Protein AF-A0A291T931-F1 (afdb_monomer)

Mean predicted aligned error: 3.73 Å

InterPro domains:
  IPR029058 Alpha/Beta hydrolase fold [SSF53474] (6-75)

Foldseek 3Di:
DPDDDPDDALVVCLVCQLPAEAEAEPAEPDDPVVVVVVCVRCVVRVYHYDYDYDYHCCCPVVVVVVVVVVVVSCVVVVD

Nearest PDB structures (foldseek):
  1ls1-assembly1_A  TM=5.403E-01  e=7.300E-01  Thermus aquaticus
  3zn8-assembly1_A  TM=4.623E-01  e=5.566E-01  Escherichia coli
  2iy3-assembly1_A  TM=5.734E-01  e=1.173E+00  Thermus aquaticus
  2ffh-assembly1_A  TM=4.865E-01  e=1.255E+00  Thermus aquaticus

Radius of gyration: 13.91 Å; Cα contacts (8 Å, |Δi|>4): 73; chains: 1; bounding box: 32×29×34 Å

Organism: NCBI:txid853

Secondary structure (DSSP, 8-state):
-PPPPPPP-GGGGGGGTT--EEEEEEE-SS-HHHHHHHHHHHHTTT-EEEEEEEETTHHHHTHHHHHHHHHHHHHHHT-

Solvent-accessible s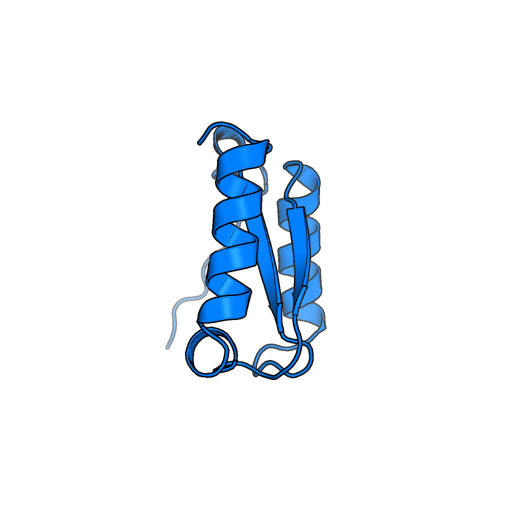urface area (backbone atoms only — not comparable to full-atom values): 4811 Å² total; per-residue (Å²): 128,88,76,89,70,82,82,87,54,59,76,82,49,52,94,43,50,64,71,38,79,45,80,42,44,73,56,39,88,66,54,70,69,56,54,47,53,54,52,59,47,40,51,78,34,57,34,49,77,42,80,39,80,49,30,70,64,29,67,66,82,42,37,66,65,50,47,54,54,49,51,53,52,27,63,76,69,76,100

Sequence (79 aa):
MLKDYPPFQANDFEYLRGRILILLPENDIFKKEDQKRFADLFRKLDAEIRTVPGGHVSFIVQAERYLDLKETFLQRNGI

pLDDT: mean 93.45, std 7.05, range [54.62, 97.75]

Structure (mmCIF, N/CA/C/O backbone):
data_AF-A0A291T931-F1
#
_entry.id   AF-A0A291T931-F1
#
loop_
_atom_site.group_PDB
_atom_site.id
_atom_site.type_symbol
_atom_site.label_atom_id
_atom_site.label_alt_id
_atom_site.label_comp_id
_atom_site.label_asym_id
_atom_site.label_entity_id
_atom_site.label_seq_id
_atom_site.pdbx_PDB_ins_code
_atom_site.Cartn_x
_atom_site.Cartn_y
_atom_site.Cartn_z
_atom_site.occupancy
_atom_site.B_iso_or_equiv
_atom_site.auth_seq_id
_atom_site.auth_comp_id
_atom_site.auth_asym_id
_atom_site.auth_atom_id
_atom_site.pdbx_PDB_model_num
ATOM 1 N N . MET A 1 1 ? 5.030 -23.466 -17.929 1.00 54.62 1 MET A N 1
ATOM 2 C CA . MET A 1 1 ? 4.344 -22.170 -18.115 1.00 54.62 1 MET A CA 1
ATOM 3 C C . MET A 1 1 ? 3.763 -21.761 -16.776 1.00 54.62 1 MET A C 1
ATOM 5 O O . MET A 1 1 ? 3.206 -22.626 -16.108 1.00 54.62 1 MET A O 1
ATOM 9 N N . LEU A 1 2 ? 3.924 -20.503 -16.362 1.00 66.69 2 LEU A N 1
ATOM 10 C CA . LEU A 1 2 ? 3.142 -19.969 -15.245 1.00 66.69 2 LEU A CA 1
ATOM 11 C C . LEU A 1 2 ? 1.666 -20.037 -15.649 1.00 66.69 2 LEU A C 1
ATOM 13 O O . LEU A 1 2 ? 1.318 -19.673 -16.768 1.00 66.69 2 LEU A O 1
ATOM 17 N N . LYS A 1 3 ? 0.834 -20.612 -14.784 1.00 74.00 3 LYS A N 1
ATOM 18 C CA . LYS A 1 3 ? -0.604 -20.728 -15.015 1.00 74.00 3 LYS A CA 1
ATOM 19 C C . LYS A 1 3 ? -1.214 -19.331 -14.915 1.00 74.00 3 LYS A C 1
ATOM 21 O O . LYS A 1 3 ? -0.952 -18.642 -13.931 1.00 74.00 3 LYS A O 1
ATOM 26 N N . ASP A 1 4 ? -2.023 -18.942 -15.893 1.00 78.19 4 ASP A N 1
ATOM 27 C CA . ASP A 1 4 ? -2.795 -17.707 -15.795 1.00 78.19 4 ASP A CA 1
ATOM 28 C C . ASP A 1 4 ? -3.896 -17.893 -14.750 1.00 78.19 4 ASP A C 1
ATOM 30 O O . ASP A 1 4 ? -4.741 -18.789 -14.853 1.00 78.19 4 ASP A O 1
ATOM 34 N N . TYR A 1 5 ? -3.852 -17.066 -13.710 1.00 79.50 5 TYR A N 1
ATOM 35 C CA . TYR A 1 5 ? -4.897 -17.000 -12.698 1.00 79.50 5 TYR A CA 1
ATOM 36 C C . TYR A 1 5 ? -5.888 -15.898 -13.074 1.00 79.50 5 TYR A C 1
ATOM 38 O O . TYR A 1 5 ? -5.470 -14.853 -13.584 1.00 79.50 5 TYR A O 1
ATOM 46 N N . PRO A 1 6 ? -7.196 -16.101 -12.834 1.00 84.94 6 PRO A N 1
ATOM 47 C CA . PRO A 1 6 ? -8.162 -15.033 -13.029 1.00 84.94 6 PRO A CA 1
ATOM 48 C C . PRO A 1 6 ? -7.797 -13.828 -12.141 1.00 84.94 6 PRO A C 1
ATOM 50 O O . PRO A 1 6 ? -7.298 -14.021 -11.029 1.00 84.94 6 PRO A O 1
ATOM 53 N N . PRO A 1 7 ? -8.043 -12.586 -12.598 1.00 83.50 7 PRO A N 1
ATOM 54 C CA . PRO A 1 7 ? -7.831 -11.408 -11.768 1.00 83.50 7 PRO A CA 1
ATOM 55 C C . PRO A 1 7 ? -8.712 -11.444 -10.518 1.00 83.50 7 PRO A C 1
ATOM 57 O O . PRO A 1 7 ? -9.907 -11.743 -10.610 1.00 83.50 7 PRO A O 1
ATOM 60 N N . PHE A 1 8 ? -8.138 -11.063 -9.378 1.00 89.19 8 PHE A N 1
ATOM 61 C CA . PHE A 1 8 ? -8.900 -10.874 -8.149 1.00 89.19 8 PHE A CA 1
ATOM 62 C C . PHE A 1 8 ? -10.003 -9.823 -8.319 1.00 89.19 8 PHE A C 1
ATOM 64 O O . PHE A 1 8 ? -9.836 -8.817 -9.015 1.00 89.19 8 PHE A O 1
ATOM 71 N N . GLN A 1 9 ? -11.116 -10.048 -7.634 1.00 92.00 9 GLN A N 1
ATOM 72 C CA . GLN A 1 9 ? -12.242 -9.134 -7.519 1.00 92.00 9 GLN A CA 1
ATOM 73 C C . GLN A 1 9 ? -12.235 -8.463 -6.144 1.00 92.00 9 GLN A C 1
ATOM 75 O O . GLN A 1 9 ? -11.697 -8.992 -5.178 1.00 92.00 9 GLN A O 1
ATOM 80 N N . ALA A 1 10 ? -12.860 -7.287 -6.029 1.00 93.69 10 ALA A N 1
ATOM 81 C CA . ALA A 1 10 ? -12.920 -6.580 -4.745 1.00 93.69 10 ALA A CA 1
ATOM 82 C C . ALA A 1 10 ? -13.628 -7.425 -3.669 1.00 93.69 10 ALA A C 1
ATOM 84 O O . ALA A 1 10 ? -13.183 -7.471 -2.526 1.00 93.69 10 ALA A O 1
ATOM 85 N N . ASN A 1 11 ? -14.669 -8.165 -4.068 1.00 95.31 11 ASN A N 1
ATOM 86 C CA . ASN A 1 11 ? -15.427 -9.042 -3.177 1.00 95.31 11 ASN A CA 1
ATOM 87 C C . ASN A 1 11 ? -14.572 -10.155 -2.553 1.00 95.31 11 ASN A C 1
ATOM 89 O O . ASN A 1 11 ? -14.894 -10.602 -1.455 1.00 95.31 11 ASN A O 1
ATOM 93 N N . ASP A 1 12 ? -13.471 -10.563 -3.199 1.00 95.19 12 ASP A N 1
ATOM 94 C CA . ASP A 1 12 ? -12.552 -11.568 -2.650 1.00 95.19 12 ASP A CA 1
ATOM 95 C C . ASP A 1 12 ? -11.883 -11.079 -1.353 1.00 95.19 12 ASP A C 1
ATOM 97 O O . ASP A 1 12 ? -11.416 -11.887 -0.554 1.00 95.19 12 ASP A O 1
ATOM 101 N N . PHE A 1 13 ? -11.863 -9.761 -1.120 1.00 96.12 13 PHE A N 1
ATOM 102 C CA . PHE A 1 13 ? -11.197 -9.112 0.009 1.00 96.12 13 PHE A CA 1
ATOM 10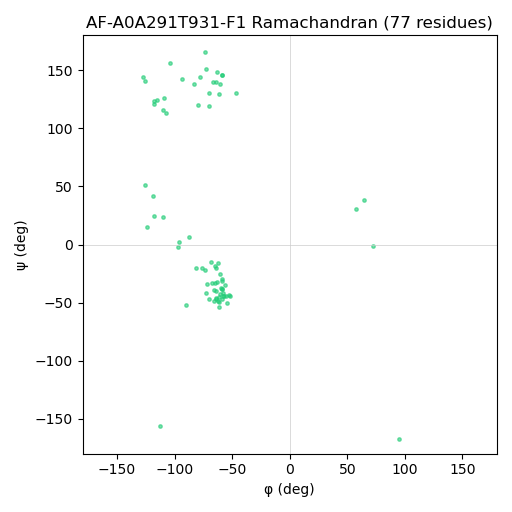3 C C . PHE A 1 13 ? -12.133 -8.233 0.846 1.00 96.12 13 PHE A C 1
ATOM 105 O O . PHE A 1 13 ? -11.662 -7.442 1.660 1.00 96.12 13 PHE A O 1
ATOM 112 N N . GLU A 1 14 ? -13.451 -8.361 0.686 1.00 96.94 14 GLU A N 1
ATOM 113 C CA . GLU A 1 14 ? -14.431 -7.503 1.369 1.00 96.94 14 GLU A CA 1
ATOM 114 C C . GLU A 1 14 ? -14.263 -7.524 2.901 1.00 96.94 14 GLU A C 1
ATOM 116 O O . GLU A 1 14 ? -14.374 -6.500 3.572 1.00 96.94 14 GLU A O 1
ATOM 121 N N . TYR A 1 15 ? -13.879 -8.677 3.457 1.00 96.06 15 TYR A N 1
ATOM 122 C CA . TYR A 1 15 ? -13.599 -8.850 4.885 1.00 96.06 15 TYR A CA 1
ATOM 123 C C . TYR A 1 15 ? -12.429 -7.991 5.404 1.00 96.06 15 TYR A C 1
ATOM 125 O O . TYR A 1 15 ? -12.281 -7.828 6.616 1.00 96.06 15 TYR A O 1
ATOM 133 N N . LEU A 1 16 ? -11.594 -7.438 4.522 1.00 95.88 16 LEU A N 1
ATOM 134 C CA . LEU A 1 16 ? -10.481 -6.549 4.854 1.00 95.88 16 LEU A CA 1
ATOM 135 C C . LEU A 1 16 ? -10.833 -5.062 4.724 1.00 95.88 16 LEU A C 1
ATOM 137 O O . LEU A 1 16 ? 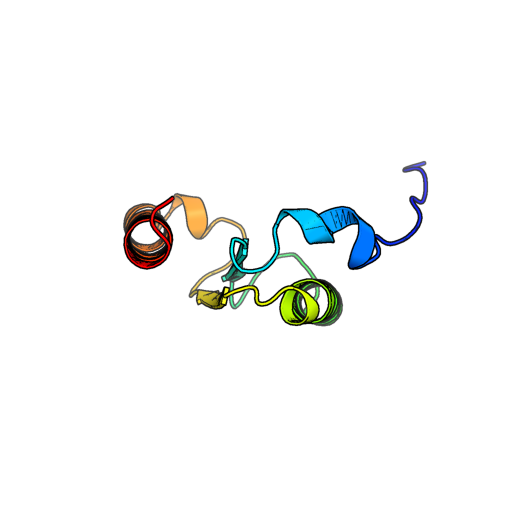-9.951 -4.237 4.944 1.00 95.88 16 LEU A O 1
ATOM 141 N N . ARG A 1 17 ? -12.077 -4.694 4.385 1.00 96.56 17 ARG A N 1
ATOM 142 C CA . ARG A 1 17 ? -12.481 -3.290 4.199 1.00 96.56 17 ARG A CA 1
ATOM 143 C C . ARG A 1 17 ? -11.986 -2.384 5.334 1.00 96.56 17 ARG A C 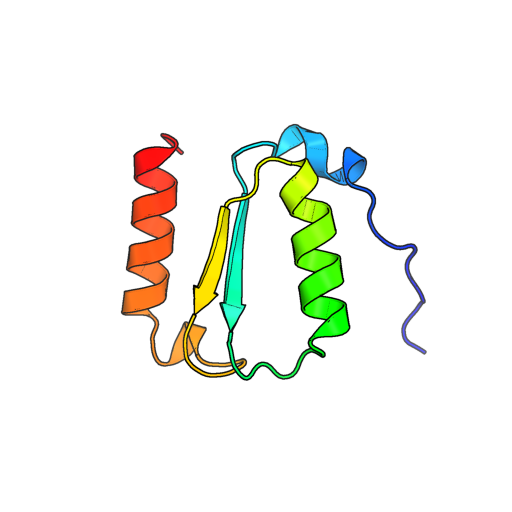1
ATOM 145 O O . ARG A 1 17 ? -12.152 -2.704 6.510 1.00 96.56 17 ARG A O 1
ATOM 152 N N . GLY A 1 18 ? -11.353 -1.269 4.969 1.00 95.81 18 GLY A N 1
ATOM 153 C CA . GLY A 1 18 ? -10.775 -0.288 5.895 1.00 95.81 18 GLY A CA 1
ATOM 154 C C . GLY A 1 18 ? -9.503 -0.744 6.622 1.00 95.81 18 GLY A C 1
ATOM 155 O O . GLY A 1 18 ? -8.932 0.020 7.392 1.00 95.81 18 GLY A O 1
ATOM 156 N N . ARG A 1 19 ? -9.028 -1.974 6.386 1.00 96.50 19 ARG A N 1
ATOM 157 C CA . ARG A 1 19 ? -7.891 -2.600 7.088 1.00 96.50 19 ARG A CA 1
ATOM 158 C C . ARG A 1 19 ? -6.725 -2.932 6.157 1.00 96.50 19 ARG A C 1
ATOM 160 O O . ARG A 1 19 ? -5.929 -3.823 6.441 1.00 96.50 19 ARG A O 1
ATOM 167 N N . ILE A 1 20 ? -6.619 -2.214 5.040 1.00 97.44 20 ILE A N 1
ATOM 168 C CA . ILE A 1 20 ? -5.611 -2.451 4.003 1.00 97.44 20 ILE A CA 1
ATOM 169 C C . ILE A 1 20 ? -4.717 -1.219 3.875 1.00 97.44 20 ILE A C 1
ATOM 171 O O . ILE A 1 20 ? -5.200 -0.128 3.585 1.00 97.44 20 ILE A O 1
ATOM 175 N N . LEU A 1 21 ? -3.409 -1.417 4.041 1.00 97.75 21 LEU A N 1
ATOM 176 C CA . LEU A 1 21 ? -2.373 -0.442 3.709 1.00 97.75 21 LEU A CA 1
ATOM 177 C C . LEU A 1 21 ? -1.610 -0.928 2.476 1.00 97.75 21 LEU A C 1
ATOM 179 O O . LEU A 1 21 ? -1.065 -2.031 2.473 1.00 97.75 21 LEU A O 1
ATOM 183 N N . ILE A 1 22 ? -1.527 -0.086 1.450 1.00 97.31 22 ILE A N 1
ATOM 184 C CA . ILE A 1 22 ? -0.725 -0.324 0.251 1.00 97.31 22 ILE A CA 1
ATOM 185 C C . ILE A 1 22 ? 0.378 0.723 0.185 1.00 97.31 22 ILE A C 1
ATOM 187 O O . ILE A 1 22 ? 0.114 1.925 0.150 1.00 97.31 22 ILE A O 1
ATOM 191 N N . LEU A 1 23 ? 1.620 0.251 0.110 1.00 97.12 23 LEU A N 1
ATOM 192 C CA . LEU A 1 23 ? 2.806 1.076 -0.085 1.00 97.12 23 LEU A CA 1
ATOM 193 C C . LEU A 1 23 ? 3.360 0.803 -1.485 1.00 97.12 23 LEU A C 1
ATOM 195 O O . LEU A 1 23 ? 3.760 -0.321 -1.777 1.00 97.12 23 LEU A O 1
ATOM 199 N N . LEU A 1 24 ? 3.349 1.815 -2.353 1.00 96.81 24 LEU A N 1
ATOM 200 C CA . LEU A 1 24 ? 3.806 1.721 -3.741 1.00 96.81 24 LEU A CA 1
ATOM 201 C C . LEU A 1 24 ? 5.141 2.455 -3.912 1.00 96.81 24 LEU A C 1
ATOM 203 O O . LEU A 1 24 ? 5.162 3.686 -3.811 1.00 96.81 24 LEU A O 1
ATOM 207 N N . PRO A 1 25 ? 6.247 1.750 -4.197 1.00 96.00 25 PRO A N 1
ATOM 208 C CA . PRO A 1 25 ? 7.510 2.401 -4.506 1.00 96.00 25 PRO A CA 1
ATOM 209 C C . PRO A 1 25 ? 7.436 3.239 -5.791 1.00 96.00 25 PRO A C 1
ATOM 211 O O . PRO A 1 25 ? 6.859 2.825 -6.804 1.00 96.00 25 PRO A O 1
ATOM 214 N N . GLU A 1 26 ? 8.066 4.414 -5.769 1.00 94.50 26 GLU A N 1
ATOM 215 C CA . GLU A 1 26 ? 8.158 5.326 -6.917 1.00 94.50 26 GLU A CA 1
ATOM 216 C C . GLU A 1 26 ? 8.823 4.677 -8.136 1.00 94.50 26 GLU A C 1
ATOM 218 O O . GLU A 1 26 ? 8.358 4.880 -9.255 1.00 94.50 26 GLU A O 1
ATOM 223 N N . ASN A 1 27 ? 9.857 3.859 -7.932 1.00 94.69 27 ASN A N 1
ATOM 224 C CA . ASN A 1 27 ? 10.689 3.280 -8.993 1.00 94.69 27 ASN A CA 1
ATOM 225 C C . ASN A 1 27 ? 10.765 1.746 -8.883 1.00 94.69 27 ASN A C 1
ATOM 227 O O . ASN A 1 27 ? 11.844 1.159 -8.793 1.00 94.69 27 ASN A O 1
ATOM 231 N N . ASP A 1 28 ? 9.607 1.096 -8.783 1.00 94.88 28 ASP A N 1
ATOM 232 C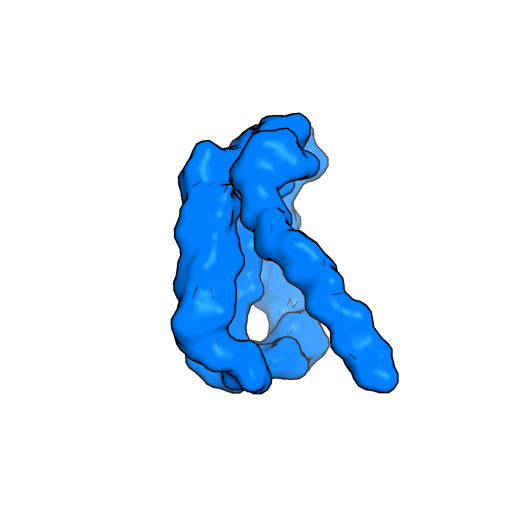 CA . ASP A 1 28 ? 9.487 -0.359 -8.631 1.00 94.88 28 ASP A CA 1
ATOM 233 C C . ASP A 1 28 ? 9.787 -1.132 -9.932 1.00 94.88 28 ASP A C 1
ATOM 235 O O . ASP A 1 28 ? 9.794 -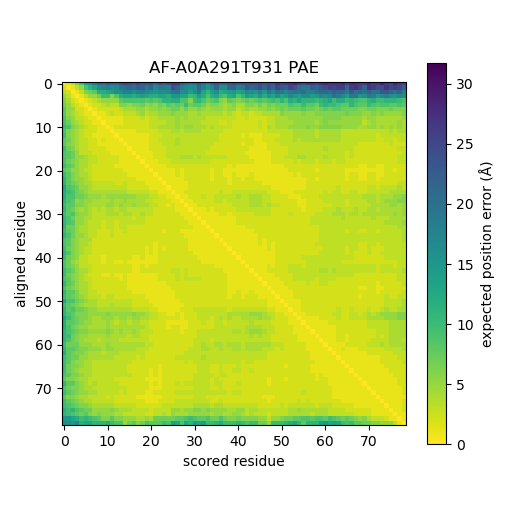0.567 -11.024 1.00 94.88 28 ASP A O 1
ATOM 239 N N . ILE A 1 29 ? 9.991 -2.447 -9.817 1.00 96.38 29 ILE A N 1
ATOM 240 C CA . ILE A 1 29 ? 10.132 -3.359 -10.967 1.00 96.38 29 ILE A CA 1
ATOM 241 C C . ILE A 1 29 ? 8.791 -3.618 -11.665 1.00 96.38 29 ILE A C 1
ATOM 243 O O . ILE A 1 29 ? 8.758 -4.025 -12.826 1.00 96.38 29 ILE A O 1
ATOM 247 N N . PHE A 1 30 ? 7.681 -3.412 -10.952 1.00 93.12 30 PHE A N 1
ATOM 248 C CA . PHE A 1 30 ? 6.343 -3.569 -11.501 1.00 93.12 30 PHE A CA 1
ATOM 249 C C . PHE A 1 30 ? 5.959 -2.362 -12.350 1.00 93.12 30 PHE A C 1
ATOM 251 O O . PHE A 1 30 ? 6.274 -1.214 -12.029 1.00 93.12 30 PHE A O 1
ATOM 258 N N . LYS A 1 31 ? 5.220 -2.626 -13.429 1.00 92.75 31 LYS A N 1
ATOM 259 C CA . LYS A 1 31 ? 4.732 -1.581 -14.325 1.00 92.75 31 LYS A CA 1
ATOM 260 C C . LYS A 1 31 ? 3.772 -0.643 -13.598 1.00 92.75 31 LYS A C 1
ATOM 262 O O . LYS A 1 31 ? 3.009 -1.060 -12.722 1.00 92.75 31 LYS A O 1
ATOM 267 N N . LYS A 1 32 ? 3.753 0.625 -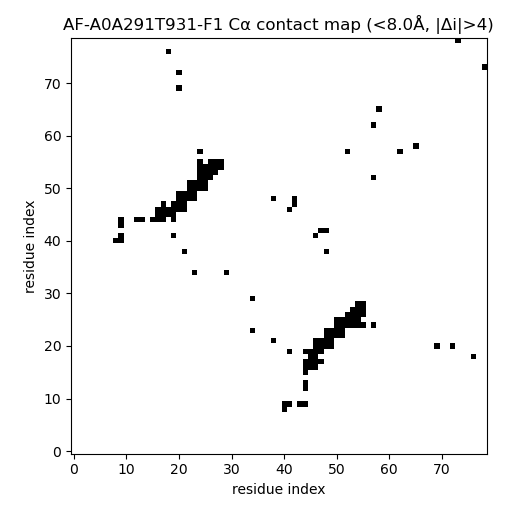14.009 1.00 93.25 32 LYS A N 1
ATOM 268 C CA . LYS A 1 32 ? 2.857 1.635 -13.427 1.00 93.25 32 LYS A CA 1
ATOM 269 C C . LYS A 1 32 ? 1.388 1.305 -13.649 1.00 93.25 32 LYS A C 1
ATOM 271 O O . LYS A 1 32 ? 0.567 1.565 -12.772 1.00 93.25 32 LYS A O 1
ATOM 276 N N . GLU A 1 33 ? 1.061 0.666 -14.765 1.00 93.62 33 GLU A N 1
ATOM 277 C CA . GLU A 1 33 ? -0.293 0.210 -15.069 1.00 93.62 33 GLU A CA 1
ATOM 278 C C . GLU A 1 33 ? -0.746 -0.883 -14.094 1.00 93.62 33 GLU A C 1
ATOM 280 O O . GLU A 1 33 ? -1.890 -0.864 -13.640 1.00 93.62 33 GLU A O 1
ATOM 285 N N . ASP A 1 34 ? 0.153 -1.797 -13.721 1.00 91.44 34 ASP A N 1
ATOM 286 C CA . ASP A 1 34 ? -0.150 -2.881 -12.785 1.00 91.44 34 ASP A CA 1
ATOM 287 C C . ASP A 1 34 ? -0.279 -2.352 -11.351 1.00 91.44 34 ASP A C 1
ATOM 289 O O . ASP A 1 34 ? -1.245 -2.681 -10.660 1.00 91.44 34 ASP A O 1
ATOM 293 N N . GLN A 1 35 ? 0.608 -1.438 -10.934 1.00 94.19 35 GLN A N 1
ATOM 294 C CA . GLN A 1 35 ? 0.471 -0.722 -9.659 1.00 94.19 35 GLN A CA 1
ATOM 295 C C . GLN A 1 35 ? -0.857 0.045 -9.584 1.00 94.19 35 GLN A C 1
ATOM 297 O O . GLN A 1 35 ? -1.540 0.012 -8.559 1.00 94.19 35 GLN A O 1
ATOM 302 N N . LYS A 1 36 ? -1.258 0.704 -10.679 1.00 94.81 36 LYS A N 1
ATOM 303 C CA . LYS A 1 36 ? -2.536 1.416 -10.762 1.00 94.81 36 LYS A CA 1
ATOM 304 C C . LYS A 1 36 ? -3.724 0.464 -10.654 1.00 94.81 36 LYS A C 1
ATOM 306 O O . LYS A 1 36 ? -4.636 0.743 -9.882 1.00 94.81 36 LYS A O 1
ATOM 311 N N . ARG A 1 37 ? -3.713 -0.662 -11.374 1.00 93.50 37 ARG A N 1
ATOM 312 C CA . ARG A 1 37 ? -4.766 -1.691 -11.284 1.00 93.50 37 ARG A CA 1
ATOM 313 C C . ARG A 1 37 ? -4.906 -2.227 -9.861 1.00 93.50 37 ARG A C 1
ATOM 315 O O . ARG A 1 37 ? -6.023 -2.332 -9.362 1.00 93.50 37 ARG A O 1
ATOM 322 N N . PHE A 1 38 ? -3.783 -2.508 -9.203 1.00 93.81 38 PHE A N 1
ATOM 323 C CA . PHE A 1 38 ? -3.751 -2.962 -7.815 1.00 93.81 38 PHE A CA 1
ATOM 324 C C . PHE A 1 38 ? -4.336 -1.908 -6.861 1.00 93.81 38 PHE A C 1
ATOM 326 O O . PHE A 1 38 ? -5.242 -2.202 -6.085 1.00 93.81 38 PHE A O 1
ATOM 333 N N . ALA A 1 39 ? -3.899 -0.652 -6.977 1.00 96.00 39 ALA A N 1
ATOM 334 C CA . ALA A 1 39 ? -4.424 0.457 -6.185 1.00 96.00 39 ALA A CA 1
ATOM 335 C C . ALA A 1 39 ? -5.929 0.686 -6.412 1.00 96.00 39 ALA A C 1
ATOM 337 O O . ALA A 1 39 ? -6.673 0.901 -5.460 1.00 96.00 39 ALA A O 1
ATOM 338 N N . ASP A 1 40 ? -6.393 0.629 -7.661 1.00 96.06 40 ASP A N 1
ATOM 339 C CA . ASP A 1 40 ? -7.799 0.837 -8.016 1.00 96.06 40 ASP A CA 1
ATOM 340 C C . ASP A 1 40 ? -8.709 -0.283 -7.492 1.00 96.06 40 ASP A C 1
ATOM 342 O O . ASP A 1 40 ? -9.855 -0.012 -7.129 1.00 96.06 40 ASP A O 1
ATOM 346 N N . LEU A 1 41 ? -8.211 -1.524 -7.425 1.00 95.75 41 LEU A N 1
ATOM 347 C CA . LEU A 1 41 ? -8.931 -2.646 -6.822 1.00 95.75 41 LEU A CA 1
ATOM 348 C C . LEU A 1 41 ? -9.206 -2.377 -5.340 1.00 95.75 41 LEU A C 1
ATOM 350 O O . LEU A 1 41 ? -10.355 -2.410 -4.906 1.00 95.75 41 LEU A O 1
ATOM 354 N N . PHE A 1 42 ? -8.157 -2.060 -4.583 1.00 97.31 42 PHE A N 1
ATOM 355 C CA . PHE A 1 42 ? -8.238 -1.922 -3.131 1.00 97.31 42 PHE A CA 1
ATOM 356 C C . PHE A 1 42 ? -8.771 -0.569 -2.661 1.00 97.31 42 PHE A C 1
ATOM 358 O O . PHE A 1 42 ? -9.319 -0.481 -1.566 1.00 97.31 42 PHE A O 1
ATOM 365 N N . ARG A 1 43 ? -8.729 0.474 -3.499 1.00 96.75 43 ARG A N 1
ATOM 366 C CA . ARG A 1 43 ? -9.406 1.747 -3.200 1.00 96.75 43 ARG A CA 1
ATOM 367 C C . ARG A 1 43 ? -10.912 1.567 -2.990 1.00 96.75 43 ARG A C 1
ATOM 369 O O . ARG A 1 43 ? -11.502 2.301 -2.212 1.00 96.75 43 ARG A O 1
ATOM 376 N N . LYS A 1 44 ? -11.531 0.571 -3.636 1.00 96.56 44 LYS A N 1
ATOM 377 C CA . LYS A 1 44 ? -12.952 0.216 -3.436 1.00 96.56 44 LYS A CA 1
ATOM 378 C C . LYS A 1 44 ? -13.242 -0.372 -2.045 1.00 96.56 44 LYS A C 1
ATOM 380 O O . LYS A 1 44 ? -14.405 -0.467 -1.655 1.00 96.56 44 LYS A O 1
ATOM 385 N N . LEU A 1 45 ? -12.197 -0.783 -1.328 1.00 97.31 45 LEU A N 1
ATOM 386 C CA . LEU A 1 45 ? -12.231 -1.408 -0.004 1.00 97.31 45 LEU A CA 1
ATOM 387 C C . LEU A 1 45 ? -11.674 -0.477 1.080 1.00 97.31 45 LEU A C 1
ATOM 389 O O . LEU A 1 45 ? -11.195 -0.946 2.110 1.00 97.31 45 LEU A O 1
ATOM 393 N N . ASP A 1 46 ? -11.702 0.835 0.834 1.00 96.62 46 ASP A N 1
ATOM 394 C CA . ASP A 1 46 ? -11.255 1.867 1.775 1.00 96.62 46 ASP A CA 1
ATOM 395 C C . ASP A 1 46 ? -9.786 1.696 2.204 1.00 96.62 46 ASP A C 1
ATOM 397 O O . ASP A 1 46 ? -9.394 2.038 3.320 1.00 96.62 46 ASP A O 1
ATOM 401 N N . ALA A 1 47 ? -8.961 1.143 1.306 1.00 97.56 47 ALA A N 1
ATOM 402 C CA . ALA A 1 47 ? -7.536 0.976 1.542 1.00 97.56 47 ALA A CA 1
ATOM 403 C C . ALA A 1 47 ? -6.815 2.325 1.616 1.00 97.56 47 ALA A C 1
ATOM 405 O O . ALA A 1 47 ? -7.020 3.219 0.789 1.00 97.56 47 ALA A O 1
ATOM 406 N N . GLU A 1 48 ? -5.878 2.428 2.551 1.00 97.69 48 GLU A N 1
ATOM 407 C CA . GLU A 1 48 ? -4.915 3.513 2.581 1.00 97.69 48 GLU A CA 1
ATOM 408 C C . GLU A 1 48 ? -3.797 3.230 1.579 1.00 97.69 48 GLU A C 1
ATOM 410 O O . GLU A 1 48 ? -3.098 2.224 1.675 1.00 97.69 48 GLU A O 1
ATOM 415 N N . ILE A 1 49 ? -3.618 4.119 0.604 1.00 97.62 49 ILE A N 1
ATOM 416 C CA . ILE A 1 49 ? -2.643 3.943 -0.475 1.00 97.62 49 ILE A CA 1
ATOM 417 C C . ILE A 1 49 ? -1.631 5.079 -0.393 1.00 97.62 49 ILE A C 1
ATOM 419 O O . ILE A 1 49 ? -2.000 6.248 -0.504 1.00 97.62 49 ILE A O 1
ATOM 423 N N . ARG A 1 50 ? -0.351 4.740 -0.226 1.00 96.75 50 ARG A N 1
ATOM 424 C CA . ARG A 1 50 ? 0.746 5.709 -0.174 1.00 96.75 50 ARG A CA 1
ATOM 425 C C . ARG A 1 50 ? 1.823 5.381 -1.193 1.00 96.75 50 ARG A C 1
ATOM 427 O O . ARG A 1 50 ? 2.201 4.225 -1.365 1.00 96.75 50 ARG A O 1
ATOM 434 N N . THR A 1 51 ? 2.365 6.425 -1.806 1.00 95.62 51 THR A N 1
ATOM 435 C CA . THR A 1 51 ? 3.619 6.336 -2.555 1.00 95.62 51 THR A CA 1
ATOM 436 C C . THR A 1 51 ? 4.791 6.464 -1.584 1.00 95.62 51 THR A C 1
ATOM 438 O O . THR A 1 51 ? 4.753 7.283 -0.663 1.00 95.62 51 THR A O 1
ATOM 441 N N . VAL A 1 52 ? 5.827 5.654 -1.776 1.00 95.75 52 VAL A N 1
ATOM 442 C CA . VAL A 1 52 ? 7.045 5.647 -0.954 1.00 95.75 52 VAL A CA 1
ATOM 443 C C . VAL A 1 52 ? 8.287 5.769 -1.844 1.00 95.75 52 VAL A C 1
ATOM 445 O O . VAL A 1 52 ? 8.297 5.229 -2.951 1.00 95.75 52 VAL A O 1
ATOM 448 N N . PRO A 1 53 ? 9.338 6.480 -1.402 1.00 94.62 53 PRO A N 1
ATOM 449 C CA . PRO A 1 53 ? 10.500 6.732 -2.241 1.00 94.62 53 PRO A CA 1
ATOM 450 C C . PRO A 1 53 ? 11.356 5.482 -2.437 1.00 94.62 53 PRO A C 1
ATOM 452 O O . PRO A 1 53 ? 11.479 4.626 -1.556 1.00 94.62 53 PRO A O 1
ATOM 455 N N . GLY A 1 54 ? 12.031 5.434 -3.581 1.00 94.81 54 GLY A N 1
ATOM 456 C CA . GLY A 1 54 ? 12.914 4.336 -3.964 1.00 94.81 54 GLY A CA 1
ATOM 457 C C . GLY A 1 54 ? 12.221 3.286 -4.830 1.00 94.81 54 GLY A C 1
ATOM 458 O O . GLY A 1 54 ? 11.156 3.527 -5.396 1.00 94.81 54 GLY A O 1
ATOM 459 N N . GLY A 1 55 ? 12.880 2.139 -4.993 1.00 95.31 55 GLY A N 1
ATOM 460 C CA . GLY A 1 55 ? 12.422 1.067 -5.877 1.00 95.31 55 GLY A CA 1
ATOM 461 C C . GLY A 1 55 ? 11.990 -0.197 -5.154 1.00 95.31 55 GLY A C 1
ATOM 462 O O . GLY A 1 55 ? 11.653 -0.160 -3.972 1.00 95.31 55 GLY A O 1
ATOM 463 N N . HIS A 1 56 ? 12.029 -1.328 -5.854 1.00 95.88 56 HIS A N 1
ATOM 464 C CA . HIS A 1 56 ? 11.496 -2.600 -5.360 1.00 95.88 56 HIS A CA 1
ATOM 465 C C . HIS A 1 56 ? 12.029 -3.005 -3.982 1.00 95.88 56 HIS A C 1
ATOM 467 O O . HIS A 1 56 ? 11.269 -3.386 -3.105 1.00 95.88 56 HIS A O 1
ATOM 473 N N . VAL A 1 57 ? 13.335 -2.852 -3.757 1.00 96.62 57 VAL A N 1
ATOM 474 C CA . VAL A 1 57 ? 14.000 -3.240 -2.500 1.00 96.62 57 VAL A CA 1
ATOM 475 C C . VAL A 1 57 ? 13.989 -2.142 -1.429 1.00 96.62 57 VAL A C 1
ATOM 477 O O . VAL A 1 57 ? 14.604 -2.300 -0.375 1.00 96.62 57 VAL A O 1
ATOM 480 N N . SER A 1 58 ? 13.292 -1.023 -1.665 1.00 95.06 58 SER A N 1
ATOM 481 C CA . SER A 1 58 ? 13.242 0.108 -0.723 1.00 95.06 58 SER A CA 1
ATOM 482 C C . SER A 1 58 ? 12.694 -0.278 0.651 1.00 95.06 58 SER A C 1
ATOM 484 O O . SER A 1 58 ? 13.168 0.258 1.647 1.00 95.06 58 SER A O 1
ATOM 486 N N . PHE A 1 59 ? 11.780 -1.250 0.728 1.00 94.19 59 PHE A N 1
ATOM 487 C CA . PHE A 1 59 ? 11.247 -1.751 2.000 1.00 94.19 59 PHE A CA 1
ATOM 488 C C . PHE A 1 59 ? 12.288 -2.450 2.885 1.00 94.19 59 PHE A C 1
ATOM 490 O O . PHE A 1 59 ? 12.059 -2.594 4.082 1.00 94.19 59 PHE A O 1
ATOM 497 N N . ILE A 1 60 ? 13.422 -2.873 2.314 1.00 95.69 60 ILE A N 1
ATOM 498 C CA . ILE A 1 60 ? 14.550 -3.456 3.050 1.00 95.69 60 ILE A CA 1
ATOM 499 C C . ILE A 1 60 ? 15.521 -2.351 3.468 1.00 95.69 60 ILE A C 1
ATOM 501 O O . ILE A 1 60 ? 15.871 -2.239 4.637 1.00 95.69 60 ILE A O 1
ATOM 505 N N . VAL A 1 61 ? 15.951 -1.515 2.516 1.00 96.69 61 VAL A N 1
ATOM 506 C CA . VAL A 1 61 ? 16.998 -0.505 2.766 1.00 96.69 61 VAL A CA 1
ATOM 507 C C . VAL A 1 61 ? 16.504 0.715 3.547 1.00 96.69 61 VAL A C 1
ATOM 509 O O . VAL A 1 61 ? 17.306 1.422 4.142 1.00 96.69 61 VAL A O 1
ATOM 512 N N . GLN A 1 62 ? 15.193 0.965 3.557 1.00 95.31 62 GLN A N 1
ATOM 513 C CA . GLN A 1 62 ? 14.534 2.019 4.335 1.00 95.31 62 GLN A CA 1
ATOM 514 C C . GLN A 1 62 ? 13.535 1.406 5.330 1.00 95.31 62 GLN A C 1
ATOM 516 O O . GLN A 1 62 ? 12.415 1.897 5.473 1.00 95.31 62 GLN A O 1
ATOM 521 N N . ALA A 1 63 ? 13.917 0.303 5.984 1.00 95.94 63 ALA A N 1
ATOM 522 C CA . ALA A 1 63 ? 13.031 -0.471 6.854 1.00 95.94 63 ALA A CA 1
ATOM 523 C C . ALA A 1 63 ? 12.325 0.385 7.920 1.00 95.94 63 ALA A C 1
ATOM 525 O O . ALA A 1 63 ? 11.114 0.256 8.072 1.00 95.94 63 ALA A O 1
ATOM 526 N N . GLU A 1 64 ? 13.042 1.297 8.586 1.00 96.88 64 GLU A N 1
ATOM 527 C CA . GLU A 1 64 ? 12.486 2.186 9.622 1.00 96.88 64 GLU A CA 1
ATOM 528 C C . GLU A 1 64 ? 11.282 2.981 9.108 1.00 96.88 64 GLU A C 1
ATOM 530 O O . GLU A 1 64 ? 10.193 2.892 9.664 1.00 96.88 64 GLU A O 1
ATOM 535 N N . ARG A 1 65 ? 11.412 3.637 7.949 1.00 95.12 65 ARG A N 1
ATOM 536 C CA . ARG A 1 65 ? 10.307 4.384 7.332 1.00 95.12 65 ARG A CA 1
ATOM 537 C C . ARG A 1 65 ? 9.091 3.501 7.047 1.00 95.12 65 ARG A C 1
ATOM 539 O O . ARG A 1 65 ? 7.952 3.947 7.162 1.00 95.12 65 ARG A O 1
ATOM 546 N N . TYR A 1 66 ? 9.314 2.264 6.611 1.00 96.38 66 TYR A N 1
ATOM 547 C CA . TYR A 1 66 ? 8.224 1.323 6.358 1.00 96.38 66 TYR A CA 1
ATOM 548 C C . TYR A 1 66 ? 7.579 0.826 7.654 1.00 96.38 66 TYR A C 1
ATOM 550 O O . TYR A 1 66 ? 6.372 0.583 7.653 1.00 96.38 66 TYR A O 1
ATOM 558 N N . LEU A 1 67 ? 8.352 0.670 8.732 1.00 96.94 67 LEU A N 1
ATOM 559 C CA . LEU A 1 67 ? 7.836 0.342 10.059 1.00 96.94 67 LEU A CA 1
ATOM 560 C C . LEU A 1 67 ? 6.974 1.486 10.594 1.00 96.94 67 LEU A C 1
ATOM 562 O O . LEU A 1 67 ? 5.815 1.233 10.903 1.00 96.94 67 LEU A O 1
ATOM 566 N N . ASP A 1 68 ? 7.446 2.733 10.544 1.00 97.31 68 ASP A N 1
ATOM 567 C CA . ASP A 1 68 ? 6.684 3.907 10.995 1.00 97.31 68 ASP A CA 1
ATOM 568 C C . ASP A 1 68 ? 5.316 4.014 10.305 1.00 97.31 68 ASP A C 1
ATOM 570 O O . ASP A 1 68 ? 4.285 4.265 10.936 1.00 97.31 68 ASP A O 1
ATOM 574 N N . LEU A 1 69 ? 5.284 3.795 8.984 1.00 97.06 69 LEU A N 1
ATOM 575 C CA . LEU A 1 69 ? 4.047 3.818 8.201 1.00 97.06 69 LEU A CA 1
ATOM 576 C C . LEU A 1 69 ? 3.081 2.703 8.617 1.00 97.06 69 LEU A C 1
ATOM 578 O O . LEU A 1 69 ? 1.873 2.937 8.685 1.00 97.06 69 LEU A O 1
ATOM 582 N N . LYS A 1 70 ? 3.601 1.502 8.893 1.00 96.62 70 LYS A N 1
ATOM 583 C CA . LYS A 1 70 ? 2.797 0.362 9.350 1.00 96.62 70 LYS A CA 1
ATOM 584 C C . LYS A 1 70 ? 2.282 0.584 10.766 1.00 96.62 70 LYS A C 1
ATOM 586 O O . LYS A 1 70 ? 1.096 0.395 10.996 1.00 96.62 70 LYS A O 1
ATOM 591 N N . GLU A 1 71 ? 3.134 1.016 11.687 1.00 97.44 71 GLU A N 1
ATOM 592 C CA . GLU A 1 71 ? 2.761 1.285 13.076 1.00 97.44 71 GLU A CA 1
ATOM 593 C C . GLU A 1 71 ? 1.711 2.390 13.161 1.00 97.44 71 GLU A C 1
ATOM 595 O O . GLU A 1 71 ? 0.683 2.205 13.806 1.00 97.44 71 GLU A O 1
ATOM 600 N N . THR A 1 72 ? 1.899 3.487 12.421 1.00 97.25 72 THR A N 1
ATOM 601 C CA . THR A 1 72 ? 0.903 4.567 12.326 1.00 97.25 72 THR A CA 1
ATOM 602 C C . THR A 1 72 ? -0.441 4.039 11.826 1.00 97.25 72 THR A C 1
ATOM 604 O O . THR A 1 72 ? -1.494 4.395 12.355 1.00 97.25 72 THR A O 1
ATOM 607 N N . PHE A 1 73 ? -0.420 3.190 10.795 1.00 97.44 73 PHE A N 1
ATOM 608 C CA . PHE A 1 73 ? -1.632 2.587 10.257 1.00 97.44 73 PHE A CA 1
ATOM 609 C C . PHE A 1 73 ? -2.316 1.672 11.281 1.00 97.44 73 PHE A C 1
ATOM 611 O O . PHE A 1 73 ? -3.520 1.794 11.489 1.00 97.44 73 PHE A O 1
ATOM 618 N N . LEU A 1 74 ? -1.571 0.790 11.945 1.00 96.38 74 LEU A N 1
ATOM 619 C CA . LEU A 1 74 ? -2.105 -0.125 12.958 1.00 96.38 74 LEU A CA 1
ATOM 620 C C . LEU A 1 74 ? -2.716 0.642 14.139 1.00 96.38 74 LEU A C 1
ATOM 622 O O . LEU A 1 74 ? -3.889 0.454 14.461 1.00 96.38 74 LEU A O 1
ATOM 626 N N . GLN A 1 75 ? -1.975 1.606 14.693 1.00 95.94 75 GLN A N 1
ATOM 627 C CA . GLN A 1 75 ? -2.423 2.437 15.813 1.00 95.94 75 GLN A CA 1
ATOM 628 C C . GLN A 1 75 ? -3.698 3.220 15.485 1.00 95.94 75 GLN A C 1
ATOM 630 O O . GLN A 1 75 ? -4.641 3.215 16.273 1.00 95.94 75 GLN A O 1
ATOM 635 N N . ARG A 1 76 ? -3.762 3.873 14.316 1.00 93.69 76 ARG A N 1
ATOM 636 C CA . ARG A 1 76 ? -4.933 4.678 13.930 1.00 93.69 76 ARG A CA 1
ATOM 637 C C . ARG A 1 76 ? -6.192 3.830 13.748 1.00 93.69 76 ARG A C 1
ATOM 639 O O . ARG A 1 76 ? -7.290 4.324 13.986 1.00 93.69 76 ARG A O 1
ATOM 646 N N . ASN A 1 77 ? -6.041 2.588 13.292 1.00 91.69 77 ASN A N 1
ATOM 647 C CA . ASN A 1 77 ? -7.168 1.703 13.002 1.00 91.69 77 ASN A CA 1
ATOM 648 C C . ASN A 1 77 ? -7.493 0.731 14.153 1.00 91.69 77 ASN A C 1
ATOM 650 O O . ASN A 1 77 ? -8.465 -0.012 14.042 1.00 91.69 77 ASN A O 1
ATOM 654 N N . GLY A 1 78 ? -6.724 0.745 15.251 1.00 88.94 78 GLY A N 1
ATOM 655 C CA . GLY A 1 78 ? -6.948 -0.116 16.417 1.00 88.94 78 GLY A CA 1
ATOM 656 C C . GLY A 1 78 ? -6.766 -1.608 16.121 1.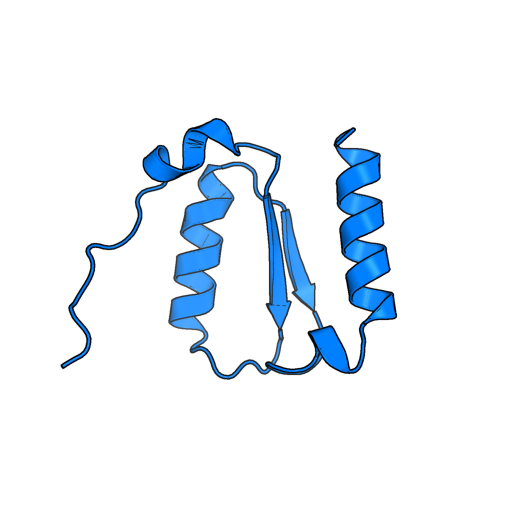00 88.94 78 GLY A C 1
ATOM 657 O O . GLY A 1 78 ? -7.553 -2.420 16.610 1.00 88.94 78 GLY A O 1
ATOM 658 N N . ILE A 1 79 ? -5.777 -1.947 15.285 1.00 80.00 79 ILE A N 1
ATOM 659 C CA . ILE A 1 79 ? -5.445 -3.315 14.838 1.00 80.00 79 ILE A CA 1
ATOM 660 C C . ILE A 1 79 ? -4.074 -3.713 15.374 1.00 80.00 79 ILE A C 1
ATOM 662 O O . ILE A 1 79 ? -3.189 -2.829 15.412 1.00 80.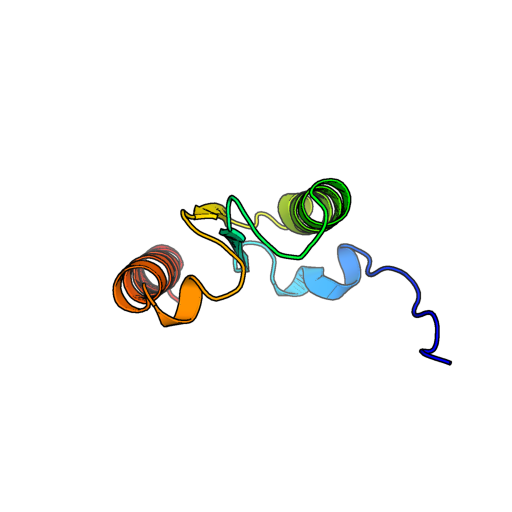00 79 ILE A O 1
#